Protein AF-A0A6N3X0R1-F1 (afdb_monomer_lite)

Foldseek 3Di:
DPKDWDDDPDQKIKIFDPAFCVLVQVQCVVVVHHWDQPCVDPPGDRRMIMDGRDDPVNVVVSVVSSVVLVPPPCSRVPD

Radius of gyration: 12.1 Å; chains: 1; bounding box: 26×27×26 Å

Organism: NCBI:txid1608213

Structure (mmCIF, N/CA/C/O backbone):
data_AF-A0A6N3X0R1-F1
#
_entry.id   AF-A0A6N3X0R1-F1
#
loop_
_atom_site.group_PDB
_atom_site.id
_atom_site.type_symbol
_atom_site.label_atom_id
_atom_site.label_alt_id
_atom_site.label_comp_id
_atom_site.label_asym_id
_atom_site.label_entity_id
_atom_site.label_seq_id
_atom_site.pdbx_PDB_ins_code
_atom_site.Cartn_x
_atom_site.Cartn_y
_atom_site.Cartn_z
_atom_site.occupancy
_atom_site.B_iso_or_equiv
_atom_site.auth_seq_id
_atom_site.auth_comp_id
_atom_site.auth_asym_id
_atom_site.auth_atom_id
_atom_site.pdbx_PDB_model_num
ATOM 1 N N . PRO A 1 1 ? -19.003 -1.941 -0.950 1.00 59.59 1 PRO A N 1
ATOM 2 C CA . PRO A 1 1 ? -17.674 -1.520 -1.458 1.00 59.59 1 PRO A CA 1
ATOM 3 C C . PRO A 1 1 ? -17.141 -2.481 -2.537 1.00 59.59 1 PRO A C 1
ATOM 5 O O . PRO A 1 1 ? -16.858 -3.640 -2.244 1.00 59.59 1 PRO A O 1
ATOM 8 N N . CYS A 1 2 ? -17.021 -2.017 -3.783 1.00 78.94 2 CYS A N 1
ATOM 9 C CA . CYS A 1 2 ? -16.440 -2.802 -4.878 1.00 78.94 2 CYS A CA 1
ATOM 10 C C . CYS A 1 2 ? -14.909 -2.651 -4.858 1.00 78.94 2 CYS A C 1
ATOM 12 O O . CYS A 1 2 ? -14.360 -1.784 -5.536 1.00 78.94 2 CYS A O 1
ATOM 14 N N . LEU A 1 3 ? -14.232 -3.444 -4.021 1.00 88.69 3 LEU A N 1
ATOM 15 C CA . LEU A 1 3 ? -12.769 -3.511 -3.981 1.00 88.69 3 LEU A CA 1
ATOM 16 C C . LEU A 1 3 ? -12.269 -4.434 -5.097 1.00 88.69 3 LEU A C 1
ATOM 18 O O . LEU A 1 3 ? -12.621 -5.613 -5.128 1.00 88.69 3 LEU A O 1
ATOM 22 N N . GLN A 1 4 ? -11.403 -3.921 -5.962 1.00 92.62 4 GLN A N 1
ATOM 23 C CA . GLN A 1 4 ? -10.756 -4.680 -7.023 1.00 92.62 4 GLN A CA 1
ATOM 24 C C . GLN A 1 4 ? -9.279 -4.909 -6.692 1.00 92.62 4 GLN A C 1
ATOM 26 O O . GLN A 1 4 ? -8.560 -3.997 -6.281 1.00 92.62 4 GLN A O 1
ATOM 31 N N . VAL A 1 5 ? -8.826 -6.149 -6.880 1.00 92.69 5 VAL A N 1
ATOM 32 C CA . VAL A 1 5 ? -7.420 -6.545 -6.742 1.00 92.69 5 VAL A CA 1
ATOM 33 C C . VAL A 1 5 ? -6.855 -6.766 -8.136 1.00 92.69 5 VAL A C 1
ATOM 35 O O . VAL A 1 5 ? -7.328 -7.634 -8.866 1.00 92.69 5 VAL A O 1
ATOM 38 N N . HIS A 1 6 ? -5.833 -6.001 -8.500 1.00 90.94 6 HIS A N 1
ATOM 39 C CA . HIS A 1 6 ? -5.199 -6.119 -9.809 1.00 90.94 6 HIS A CA 1
ATOM 40 C C . HIS A 1 6 ? -4.128 -7.217 -9.801 1.00 90.94 6 HIS A C 1
ATOM 42 O O . HIS A 1 6 ? -3.389 -7.352 -8.811 1.00 90.94 6 HIS A O 1
ATOM 48 N N . PRO A 1 7 ? -4.017 -8.013 -10.882 1.00 85.31 7 PRO A N 1
ATOM 49 C CA . PRO A 1 7 ? -2.953 -8.997 -11.011 1.00 85.31 7 PRO A CA 1
ATOM 50 C C . PRO A 1 7 ? -1.594 -8.291 -11.011 1.00 85.31 7 PRO A C 1
ATOM 52 O O . PRO A 1 7 ? -1.440 -7.191 -11.534 1.00 85.31 7 PRO A O 1
ATOM 55 N N . GLY A 1 8 ? -0.591 -8.923 -10.405 1.00 78.25 8 GLY A N 1
ATOM 56 C CA . GLY A 1 8 ? 0.758 -8.372 -10.344 1.00 78.25 8 GLY A CA 1
ATOM 57 C C . GLY A 1 8 ? 1.806 -9.456 -10.535 1.00 78.25 8 GLY A C 1
ATOM 58 O O . GLY A 1 8 ? 1.739 -10.498 -9.882 1.00 78.25 8 GLY A O 1
ATOM 59 N N . ALA A 1 9 ? 2.796 -9.180 -11.386 1.00 68.88 9 ALA A N 1
ATOM 60 C CA . ALA A 1 9 ? 3.989 -10.013 -11.567 1.00 68.88 9 ALA A CA 1
ATOM 61 C C . ALA A 1 9 ? 5.057 -9.782 -10.474 1.00 68.88 9 ALA A C 1
ATOM 63 O O . ALA A 1 9 ? 6.061 -10.483 -10.423 1.00 68.88 9 ALA A O 1
ATOM 64 N N . ALA A 1 10 ? 4.838 -8.808 -9.582 1.00 82.69 10 ALA A N 1
ATOM 65 C CA . ALA A 1 10 ? 5.761 -8.422 -8.518 1.00 82.69 10 ALA A CA 1
ATOM 66 C C . ALA A 1 10 ? 5.323 -8.922 -7.124 1.00 82.69 10 ALA A C 1
ATOM 68 O O . ALA A 1 10 ? 4.232 -9.469 -6.934 1.00 82.69 10 ALA A O 1
ATOM 69 N N . ASN A 1 11 ? 6.160 -8.656 -6.116 1.00 88.94 11 ASN A N 1
ATOM 70 C CA . ASN A 1 11 ? 5.932 -8.915 -4.685 1.00 88.94 11 ASN A CA 1
ATOM 71 C C . ASN A 1 11 ? 4.953 -7.923 -4.019 1.00 88.94 11 ASN A C 1
ATOM 73 O O . ASN A 1 11 ? 5.003 -7.682 -2.811 1.00 88.94 11 ASN A O 1
ATOM 77 N N . TYR A 1 12 ? 4.050 -7.339 -4.799 1.00 91.31 12 TYR A N 1
ATOM 78 C CA . TYR A 1 12 ? 2.985 -6.475 -4.318 1.00 91.31 12 TYR A CA 1
ATOM 79 C C . TYR A 1 12 ? 1.722 -6.660 -5.159 1.00 91.31 12 TYR A C 1
ATOM 81 O O . TYR A 1 12 ? 1.757 -7.198 -6.269 1.00 91.31 12 TYR A O 1
ATOM 89 N N . ARG A 1 13 ? 0.587 -6.222 -4.619 1.00 92.19 13 ARG A N 1
ATOM 90 C CA . ARG A 1 13 ? -0.683 -6.124 -5.340 1.00 92.19 13 ARG A CA 1
ATOM 91 C C . ARG A 1 13 ? -1.199 -4.701 -5.264 1.00 92.19 13 ARG A C 1
ATOM 93 O O . ARG A 1 13 ? -1.048 -4.039 -4.235 1.00 92.19 13 ARG A O 1
ATOM 100 N N . LEU A 1 14 ? -1.773 -4.254 -6.371 1.00 93.12 14 LEU A N 1
ATOM 101 C CA . LEU A 1 14 ? -2.446 -2.973 -6.464 1.00 93.12 14 LEU A CA 1
ATOM 102 C C . LEU A 1 14 ? -3.937 -3.195 -6.206 1.00 93.12 14 LEU A C 1
ATOM 104 O O . LEU A 1 14 ? -4.524 -4.168 -6.681 1.00 93.12 14 LEU A O 1
ATOM 108 N N . LEU A 1 15 ? -4.516 -2.313 -5.411 1.00 93.38 15 LEU A N 1
ATOM 109 C CA . LEU A 1 15 ? -5.910 -2.321 -5.009 1.00 93.38 15 LEU A CA 1
ATOM 110 C C . LEU A 1 15 ? -6.557 -1.041 -5.517 1.00 93.38 15 LEU A C 1
ATOM 112 O O . LEU A 1 15 ? -5.960 0.027 -5.375 1.00 93.38 15 LEU A O 1
ATOM 116 N N . SER A 1 16 ? -7.772 -1.150 -6.043 1.00 92.75 16 SER A N 1
ATOM 117 C CA . SER A 1 16 ? -8.605 0.003 -6.379 1.00 92.75 16 SER A CA 1
ATOM 118 C C . SER A 1 16 ? -10.014 -0.150 -5.829 1.00 92.75 16 SER A C 1
ATOM 120 O O . SER A 1 16 ? -10.509 -1.263 -5.644 1.00 92.75 16 SER A O 1
ATOM 122 N N . CYS A 1 17 ? -10.679 0.967 -5.566 1.00 90.88 17 CYS A N 1
ATOM 123 C CA . CYS A 1 17 ? -12.084 0.992 -5.179 1.00 90.88 17 CYS A CA 1
ATOM 124 C C . CYS A 1 17 ? -12.741 2.257 -5.725 1.00 90.88 17 CYS A C 1
ATOM 126 O O . CYS A 1 17 ? -12.110 3.303 -5.774 1.00 90.88 17 CYS A O 1
ATOM 128 N N . HIS A 1 18 ? -14.030 2.194 -6.060 1.00 87.62 18 HIS A N 1
ATOM 129 C CA . HIS A 1 18 ? -14.793 3.393 -6.433 1.00 87.62 18 HIS A CA 1
ATOM 130 C C . HIS A 1 18 ? -14.882 4.430 -5.303 1.00 87.62 18 HIS A C 1
ATOM 132 O O . HIS A 1 18 ? -15.160 5.592 -5.553 1.00 87.62 18 HIS A O 1
ATOM 138 N N . HIS A 1 19 ? -14.694 4.005 -4.053 1.00 87.38 19 HIS A N 1
ATOM 139 C CA . HIS A 1 19 ? -14.710 4.877 -2.879 1.00 87.38 19 HIS A CA 1
ATOM 140 C C . HIS A 1 19 ? -13.272 5.140 -2.436 1.00 87.38 19 HIS A C 1
ATOM 142 O O . HIS A 1 19 ? -12.377 4.346 -2.741 1.00 87.38 19 HIS A O 1
ATOM 148 N N . SER A 1 20 ? -13.054 6.224 -1.692 1.00 90.06 20 SER A N 1
ATOM 149 C CA . SER A 1 20 ? -11.745 6.517 -1.107 1.00 90.06 20 SER A CA 1
ATOM 150 C C . SER A 1 20 ? -11.219 5.329 -0.305 1.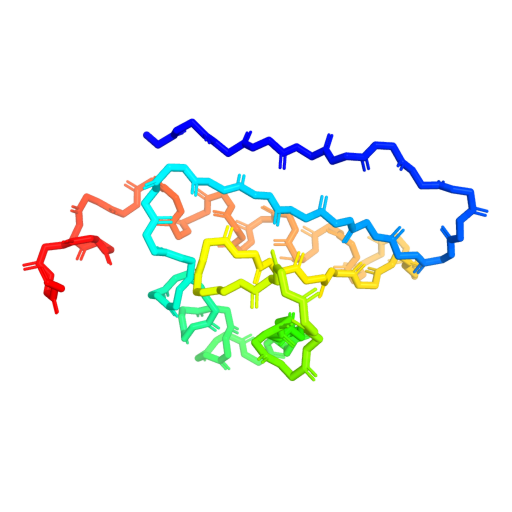00 90.06 20 SER A C 1
ATOM 152 O O . SER A 1 20 ? -11.916 4.789 0.550 1.00 90.06 20 SER A O 1
ATOM 154 N N . LEU A 1 21 ? -9.975 4.921 -0.545 1.00 92.56 21 LEU A N 1
ATOM 155 C CA . LEU A 1 21 ? -9.301 3.903 0.257 1.00 92.56 21 LEU A CA 1
ATOM 156 C C . LEU A 1 21 ? -8.571 4.494 1.473 1.00 92.56 21 LEU A C 1
ATOM 158 O O . LEU A 1 21 ? -8.043 3.736 2.291 1.00 92.56 21 LEU A O 1
ATOM 162 N N . THR A 1 22 ? -8.574 5.818 1.646 1.00 92.19 22 THR A N 1
ATOM 163 C CA . THR A 1 22 ? -7.953 6.490 2.798 1.00 92.19 22 THR A CA 1
ATOM 164 C C . THR A 1 22 ? -8.496 5.996 4.148 1.00 92.19 22 THR A C 1
ATOM 166 O O . THR A 1 22 ? -7.676 5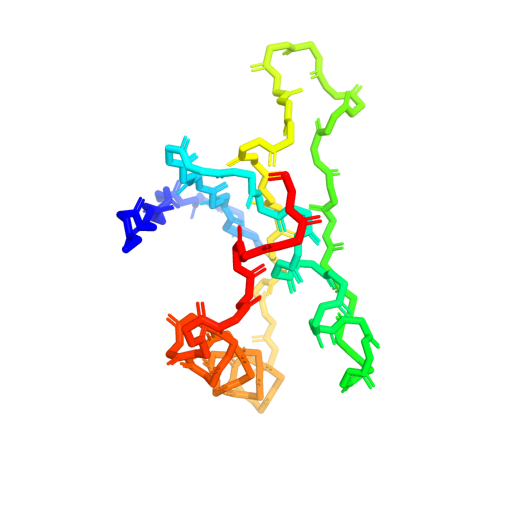.678 5.014 1.00 92.19 22 THR A O 1
ATOM 169 N N . PRO A 1 23 ? -9.818 5.818 4.355 1.00 92.56 23 PRO A N 1
ATOM 170 C CA . PRO A 1 23 ? -10.324 5.294 5.624 1.00 92.56 23 PRO A CA 1
ATOM 171 C C . PRO A 1 23 ? -9.859 3.858 5.905 1.00 92.56 23 PRO A C 1
ATOM 173 O O . PRO A 1 23 ? -9.495 3.517 7.034 1.00 92.56 23 PRO A O 1
ATOM 176 N N . LEU A 1 24 ? -9.782 3.018 4.864 1.00 92.44 24 LEU A N 1
ATOM 177 C CA . LEU A 1 24 ? -9.246 1.660 4.978 1.00 92.44 24 LEU A CA 1
ATOM 178 C C . LEU A 1 24 ? -7.763 1.688 5.367 1.00 92.44 24 LEU A C 1
ATOM 180 O O . LEU A 1 24 ? -7.358 0.978 6.285 1.00 92.44 24 LEU A O 1
ATOM 184 N N . GLN A 1 25 ? -6.959 2.533 4.717 1.00 94.25 25 GLN A N 1
ATOM 185 C CA . GLN A 1 25 ? -5.549 2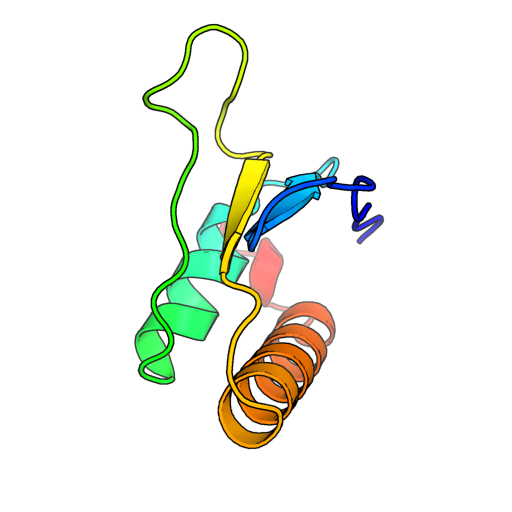.723 5.057 1.00 94.25 25 GLN A CA 1
ATOM 186 C C . GLN A 1 25 ? -5.377 3.143 6.523 1.00 94.25 25 GLN A C 1
ATOM 188 O O . GLN A 1 25 ? -4.552 2.565 7.230 1.00 94.25 25 GLN A O 1
ATOM 193 N N . GLN A 1 26 ? -6.156 4.119 6.994 1.00 93.62 26 GLN A N 1
ATOM 194 C CA . GLN A 1 26 ? -6.111 4.588 8.381 1.00 93.62 26 GLN A CA 1
ATOM 195 C C . GLN A 1 26 ? -6.536 3.494 9.371 1.00 93.62 26 GLN A C 1
ATOM 197 O O . GLN A 1 26 ? -5.910 3.321 10.417 1.00 93.62 26 GLN A O 1
ATOM 202 N N . SER A 1 27 ? -7.570 2.714 9.042 1.00 93.56 27 SER A N 1
ATOM 203 C CA . SER A 1 27 ? -8.004 1.565 9.846 1.00 93.56 27 SER A CA 1
ATOM 204 C C . SER A 1 27 ? -6.910 0.498 9.969 1.00 93.56 27 SER A C 1
ATOM 206 O O . SER A 1 27 ? -6.640 0.007 11.067 1.00 93.56 27 SER A O 1
ATOM 208 N N . LEU A 1 28 ? -6.216 0.188 8.872 1.00 94.50 28 LEU A N 1
ATOM 209 C CA . LEU A 1 28 ? -5.082 -0.738 8.876 1.00 94.50 28 LEU A CA 1
ATOM 210 C C . LEU A 1 28 ? -3.900 -0.183 9.684 1.00 94.50 28 LEU A C 1
ATOM 212 O O . LEU A 1 28 ? -3.303 -0.916 10.476 1.00 94.50 28 LEU A O 1
ATOM 216 N N . ALA A 1 29 ? -3.605 1.113 9.555 1.00 94.69 29 ALA A N 1
ATOM 217 C CA . ALA A 1 29 ? -2.538 1.772 10.304 1.00 94.69 29 ALA A CA 1
ATOM 218 C C . ALA A 1 29 ? -2.782 1.718 11.822 1.00 94.69 29 ALA A C 1
ATOM 220 O O . ALA A 1 29 ? -1.864 1.378 12.568 1.00 94.69 29 ALA A O 1
ATOM 221 N N . ARG A 1 30 ? -4.026 1.940 12.277 1.00 93.62 30 ARG A N 1
ATOM 222 C CA . ARG A 1 30 ? -4.425 1.775 13.692 1.00 93.62 30 ARG A CA 1
ATOM 223 C C . ARG A 1 30 ? -4.204 0.353 14.216 1.00 93.62 30 ARG A C 1
ATOM 225 O O . ARG A 1 30 ? -3.945 0.168 15.398 1.00 93.62 30 ARG A O 1
ATOM 232 N N . GLN A 1 31 ? -4.247 -0.648 13.339 1.00 93.06 31 GLN A N 1
ATOM 233 C CA . GLN A 1 31 ? -3.962 -2.051 13.660 1.00 93.06 31 GLN A CA 1
ATOM 234 C C . GLN A 1 31 ? -2.476 -2.421 13.493 1.00 93.06 31 GLN A C 1
ATOM 236 O O . GLN A 1 31 ? -2.118 -3.604 13.519 1.00 93.06 31 GLN A O 1
ATOM 241 N N . GLY A 1 32 ? -1.597 -1.434 13.291 1.00 94.62 32 GLY A N 1
ATOM 242 C CA . GLY A 1 32 ? -0.160 -1.629 13.098 1.00 94.62 32 GLY A CA 1
ATOM 243 C C . GLY A 1 32 ? 0.203 -2.241 11.743 1.00 94.62 32 GLY A C 1
ATOM 244 O O . GLY A 1 32 ? 1.230 -2.910 11.627 1.00 94.62 32 GLY A O 1
ATOM 245 N N . ILE A 1 33 ? -0.651 -2.076 10.729 1.00 95.31 33 ILE A N 1
ATOM 246 C CA . ILE A 1 33 ? -0.441 -2.584 9.372 1.00 95.31 33 ILE A CA 1
ATOM 247 C C . ILE A 1 33 ? -0.296 -1.393 8.430 1.00 95.31 33 ILE A C 1
ATOM 249 O O . ILE A 1 33 ? -1.265 -0.716 8.099 1.00 95.31 33 ILE A O 1
ATOM 253 N N . LEU A 1 34 ? 0.930 -1.149 7.973 1.00 94.50 34 LEU A N 1
ATOM 254 C CA . LEU A 1 34 ? 1.201 -0.070 7.035 1.00 94.50 34 LEU A CA 1
ATOM 255 C C . LEU A 1 34 ? 1.005 -0.549 5.592 1.00 94.50 34 LEU A C 1
ATOM 257 O O . LEU A 1 34 ? 1.637 -1.510 5.150 1.00 94.50 34 LEU A O 1
ATOM 261 N N . VAL A 1 35 ? 0.159 0.159 4.850 1.00 93.81 35 VAL A N 1
ATOM 262 C CA . VAL A 1 35 ? -0.024 -0.001 3.400 1.00 93.81 35 VAL A CA 1
ATOM 263 C C . VAL A 1 35 ? 0.343 1.301 2.696 1.00 93.81 35 VAL A C 1
ATOM 265 O O . VAL A 1 35 ? 0.309 2.372 3.307 1.00 93.81 35 VAL A O 1
ATOM 268 N N . ARG A 1 36 ? 0.759 1.215 1.428 1.00 93.38 36 ARG A N 1
ATOM 269 C CA . ARG A 1 36 ? 1.227 2.388 0.686 1.00 93.38 36 ARG A CA 1
ATOM 270 C C . ARG A 1 36 ? 0.095 3.018 -0.100 1.00 93.38 36 ARG A C 1
ATOM 272 O O . ARG A 1 36 ? -0.546 2.356 -0.909 1.00 93.38 36 ARG A O 1
ATOM 279 N N . ASP A 1 37 ? -0.065 4.309 0.129 1.00 90.69 37 ASP A N 1
ATOM 280 C CA . ASP A 1 37 ? -0.820 5.202 -0.732 1.00 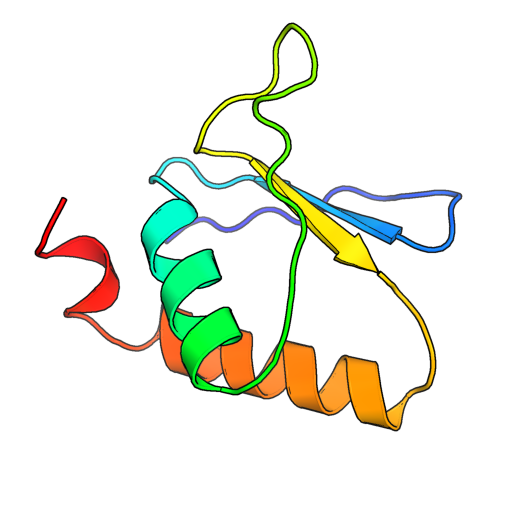90.69 37 ASP A CA 1
ATOM 281 C C . ASP A 1 37 ? -0.084 5.405 -2.064 1.00 90.69 37 ASP A C 1
ATOM 283 O O . ASP A 1 37 ? 1.151 5.457 -2.090 1.00 90.69 37 ASP A O 1
ATOM 287 N N . CYS A 1 38 ? -0.842 5.477 -3.155 1.00 89.12 38 CYS A N 1
ATOM 288 C CA . CYS A 1 38 ? -0.326 5.630 -4.507 1.00 89.12 38 CYS A CA 1
ATOM 289 C C . CYS A 1 38 ? -0.477 7.048 -5.083 1.00 89.12 38 CYS A C 1
ATOM 291 O O . CYS A 1 38 ? -0.021 7.262 -6.201 1.00 89.12 38 CYS A O 1
ATOM 293 N N . ARG A 1 39 ? -0.995 8.026 -4.324 1.00 87.19 39 ARG A N 1
ATOM 294 C CA . ARG A 1 39 ? -1.154 9.438 -4.744 1.00 87.19 39 ARG A CA 1
ATOM 295 C C . ARG A 1 39 ? 0.118 10.124 -5.257 1.00 87.19 39 ARG A C 1
ATOM 297 O O . ARG A 1 39 ? 0.038 11.159 -5.905 1.00 87.19 39 ARG A O 1
ATOM 304 N N . SER A 1 40 ? 1.299 9.588 -4.950 1.00 84.56 40 SER A N 1
ATOM 305 C CA . SER A 1 40 ? 2.573 10.118 -5.452 1.00 84.56 40 SER A CA 1
ATOM 306 C C . SER A 1 40 ? 2.844 9.790 -6.926 1.00 84.56 40 SER A C 1
ATOM 308 O O . SER A 1 40 ? 3.800 10.314 -7.487 1.00 84.56 40 SER A O 1
ATOM 310 N N . PHE A 1 41 ? 2.070 8.891 -7.541 1.00 85.00 41 PHE A N 1
ATOM 311 C CA . PHE A 1 41 ? 2.234 8.499 -8.939 1.00 85.00 41 PHE A CA 1
ATOM 312 C C . PHE A 1 41 ? 1.208 9.219 -9.825 1.00 85.00 41 PHE A C 1
ATOM 314 O O . PHE A 1 41 ? 0.019 9.188 -9.506 1.00 85.00 41 PHE A O 1
ATOM 321 N N . PRO A 1 42 ? 1.622 9.818 -10.958 1.00 86.31 42 PRO A N 1
ATOM 322 C CA . PRO A 1 42 ? 0.687 10.415 -11.906 1.00 86.31 42 PRO A CA 1
ATOM 323 C C . PRO A 1 42 ? -0.384 9.410 -12.350 1.00 86.31 42 PRO A C 1
ATOM 325 O O . PRO A 1 42 ? -0.060 8.299 -12.766 1.00 86.31 42 PRO A O 1
ATOM 328 N N . GLY A 1 43 ? -1.657 9.799 -12.250 1.00 83.31 43 GLY A N 1
ATOM 329 C CA . GLY A 1 43 ? -2.802 8.958 -12.617 1.00 83.31 43 GLY A CA 1
ATOM 330 C C . GLY A 1 43 ? -3.314 8.018 -11.518 1.00 83.31 43 GLY A C 1
ATOM 331 O O . GLY A 1 43 ? -4.316 7.343 -11.740 1.00 83.31 43 GLY A O 1
ATOM 332 N N . LEU A 1 44 ? -2.678 7.983 -10.340 1.00 88.38 44 LEU A N 1
ATOM 333 C CA . LEU A 1 44 ? -3.185 7.278 -9.161 1.00 88.38 44 LEU A CA 1
ATOM 334 C C . LEU A 1 44 ? -3.569 8.288 -8.077 1.00 88.38 44 LEU A C 1
ATOM 336 O O . LEU A 1 44 ? -2.819 9.212 -7.772 1.00 88.38 44 LEU A O 1
ATOM 340 N N . ASP A 1 45 ? -4.736 8.096 -7.475 1.00 90.38 45 ASP A N 1
ATOM 341 C CA . ASP A 1 45 ? -5.286 8.973 -6.446 1.00 90.38 45 ASP A CA 1
ATOM 342 C C . ASP A 1 45 ? -5.687 8.186 -5.180 1.00 90.38 45 ASP A C 1
ATOM 344 O O . ASP A 1 45 ? -5.220 7.074 -4.924 1.00 90.38 45 ASP A O 1
ATOM 348 N N . HIS A 1 46 ? -6.550 8.779 -4.358 1.00 91.00 46 HIS A N 1
ATOM 349 C CA . HIS A 1 46 ? -7.040 8.221 -3.100 1.00 91.00 46 HIS A CA 1
ATOM 350 C C . HIS A 1 46 ? -7.888 6.944 -3.261 1.00 91.00 46 HIS A C 1
ATOM 352 O O . HIS A 1 46 ? -8.189 6.280 -2.267 1.00 91.00 46 HIS A O 1
ATOM 358 N N . HIS A 1 47 ? -8.242 6.560 -4.488 1.00 92.75 47 HIS A N 1
ATOM 359 C CA . HIS A 1 47 ? -8.905 5.297 -4.801 1.00 92.75 47 HIS A CA 1
ATOM 360 C C . HIS A 1 47 ? -7.944 4.111 -4.888 1.00 92.75 47 HIS A C 1
ATOM 362 O O . HIS A 1 47 ? -8.403 2.979 -5.051 1.00 92.75 47 HIS A O 1
ATOM 368 N N . TRP A 1 48 ? -6.632 4.344 -4.765 1.00 94.12 48 TRP A N 1
ATOM 369 C CA . TRP A 1 48 ? -5.595 3.347 -5.008 1.00 94.12 48 TRP A CA 1
ATOM 370 C C . TRP A 1 48 ? -4.706 3.096 -3.791 1.00 94.12 48 TRP A C 1
ATOM 372 O O . TRP A 1 48 ? -4.198 4.016 -3.154 1.00 94.12 48 TRP A O 1
ATOM 382 N N . LEU A 1 49 ? -4.451 1.817 -3.508 1.00 94.50 49 LEU A N 1
ATOM 383 C CA . LEU A 1 49 ? -3.481 1.380 -2.504 1.00 94.50 49 LEU A CA 1
ATOM 384 C C . LEU A 1 49 ? -2.604 0.260 -3.048 1.00 94.50 49 LEU A C 1
ATOM 386 O O . LEU A 1 49 ? -3.054 -0.599 -3.802 1.00 94.50 49 LEU A O 1
ATOM 390 N N . ARG A 1 50 ? -1.365 0.192 -2.566 1.00 94.12 50 ARG A N 1
ATOM 391 C CA . ARG A 1 50 ? -0.468 -0.936 -2.809 1.00 94.12 50 ARG A CA 1
ATOM 392 C C . ARG A 1 50 ? -0.179 -1.692 -1.5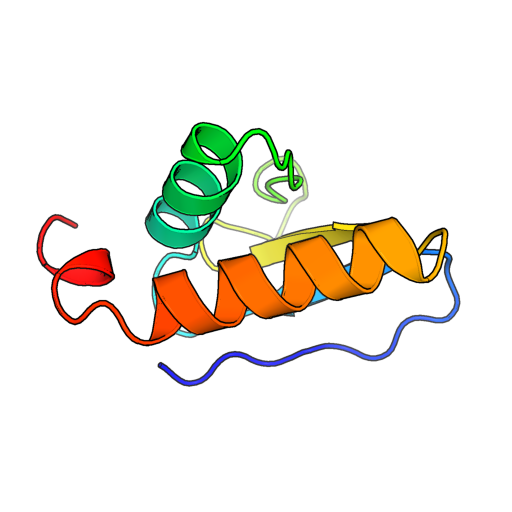22 1.00 94.12 50 ARG A C 1
ATOM 394 O O . ARG A 1 50 ? 0.266 -1.117 -0.525 1.00 94.12 50 ARG A O 1
ATOM 401 N N . ILE A 1 51 ? -0.347 -3.010 -1.586 1.00 94.12 51 ILE A N 1
ATOM 402 C CA . ILE A 1 51 ? -0.035 -3.936 -0.497 1.00 94.12 51 ILE A CA 1
ATOM 403 C C . ILE A 1 51 ? 1.139 -4.835 -0.870 1.00 94.12 51 ILE A C 1
ATOM 405 O O . ILE A 1 51 ? 1.217 -5.342 -1.987 1.00 94.12 51 ILE A O 1
ATOM 409 N N . ALA A 1 52 ? 2.063 -5.048 0.064 1.00 92.88 52 ALA A N 1
ATOM 410 C CA . ALA A 1 52 ? 3.148 -6.002 -0.125 1.00 92.88 52 ALA A CA 1
ATOM 411 C C . ALA A 1 52 ? 2.632 -7.438 0.051 1.00 92.88 52 ALA A C 1
ATOM 413 O O . ALA A 1 52 ? 1.853 -7.721 0.962 1.00 92.88 52 ALA A O 1
ATOM 414 N N . VAL A 1 53 ? 3.103 -8.354 -0.794 1.00 89.75 53 VAL A N 1
ATOM 415 C CA . VAL A 1 53 ? 2.875 -9.794 -0.651 1.00 89.75 53 VAL A CA 1
ATOM 416 C C . VAL A 1 53 ? 4.152 -10.406 -0.095 1.00 89.75 53 VAL A C 1
ATOM 418 O O . VAL A 1 53 ? 5.186 -10.415 -0.755 1.00 89.75 53 VAL A O 1
ATOM 421 N N . GLY A 1 54 ? 4.086 -10.902 1.138 1.00 88.31 54 GLY A N 1
ATOM 422 C CA . GLY A 1 54 ? 5.241 -11.457 1.836 1.00 88.31 54 GLY A CA 1
ATOM 423 C C . GLY A 1 54 ? 4.925 -12.779 2.521 1.00 88.31 54 GLY A C 1
ATOM 424 O O . GLY A 1 54 ? 4.245 -13.647 1.973 1.00 88.31 54 GLY A O 1
ATOM 425 N N . ARG A 1 55 ? 5.420 -12.940 3.753 1.00 93.31 55 ARG A N 1
ATOM 426 C CA . ARG A 1 55 ? 5.219 -14.162 4.544 1.00 93.31 55 ARG A CA 1
ATOM 427 C C . ARG A 1 55 ? 3.732 -14.430 4.786 1.00 93.31 55 ARG A C 1
ATOM 429 O O . ARG A 1 55 ? 2.982 -13.524 5.154 1.00 93.31 55 ARG A O 1
ATOM 436 N N . ARG A 1 56 ? 3.340 -15.709 4.723 1.00 93.69 56 ARG A N 1
ATOM 437 C CA . ARG A 1 56 ? 1.959 -16.191 4.923 1.00 93.69 56 ARG A CA 1
ATOM 438 C C . ARG A 1 56 ? 1.276 -15.574 6.149 1.00 93.69 56 ARG A C 1
ATOM 440 O O . ARG A 1 56 ? 0.124 -15.164 6.046 1.00 93.69 56 ARG A O 1
ATOM 447 N N . ARG A 1 57 ? 1.985 -15.476 7.282 1.00 94.56 57 ARG A N 1
ATOM 448 C CA . ARG A 1 57 ? 1.455 -14.900 8.532 1.00 94.56 57 ARG A CA 1
ATOM 449 C C . ARG A 1 57 ? 1.069 -13.422 8.395 1.00 94.56 57 ARG A C 1
ATOM 451 O O . ARG A 1 57 ? 0.005 -13.033 8.858 1.00 94.56 57 ARG A O 1
ATOM 458 N N . HIS A 1 58 ? 1.898 -12.617 7.726 1.00 93.06 58 HIS A N 1
ATOM 459 C CA . HIS A 1 58 ? 1.637 -11.189 7.537 1.00 93.06 58 HIS A CA 1
ATOM 460 C C . HIS A 1 58 ? 0.495 -10.990 6.541 1.00 93.06 58 HIS A C 1
ATOM 462 O O . HIS A 1 58 ? -0.410 -10.207 6.807 1.00 93.06 58 HIS A O 1
ATOM 468 N N . ASN A 1 59 ? 0.471 -11.779 5.462 1.00 94.31 59 ASN A N 1
ATOM 469 C CA . ASN A 1 59 ? -0.611 -11.728 4.479 1.00 94.31 59 ASN A CA 1
ATOM 470 C C . ASN A 1 59 ? -1.958 -12.112 5.115 1.00 94.31 59 ASN A C 1
ATOM 472 O O . ASN A 1 59 ? -2.960 -11.457 4.861 1.00 94.31 59 ASN A O 1
ATOM 476 N N . ARG A 1 60 ? -1.995 -13.139 5.980 1.00 95.50 60 ARG A N 1
ATOM 477 C CA . ARG A 1 60 ? -3.216 -13.520 6.716 1.00 95.50 60 ARG A CA 1
ATOM 478 C C . ARG A 1 60 ? -3.700 -12.400 7.636 1.00 95.50 60 ARG A C 1
ATOM 480 O O . ARG A 1 60 ? -4.886 -12.093 7.621 1.00 95.50 60 ARG A O 1
ATOM 487 N N . ARG A 1 61 ? -2.789 -11.774 8.390 1.00 95.19 61 ARG A N 1
ATOM 488 C CA . ARG A 1 61 ? -3.118 -10.635 9.260 1.00 95.19 61 ARG A CA 1
ATOM 489 C C . ARG A 1 61 ? -3.667 -9.452 8.456 1.00 95.19 61 ARG A C 1
ATOM 491 O O . ARG A 1 61 ? -4.680 -8.889 8.849 1.00 95.19 61 ARG A O 1
ATOM 498 N N . LEU A 1 62 ? -3.046 -9.122 7.322 1.00 94.94 62 LEU A N 1
ATOM 499 C CA . LEU A 1 62 ? -3.523 -8.079 6.410 1.00 94.94 62 LEU A CA 1
ATOM 500 C C . LEU A 1 62 ? -4.938 -8.379 5.900 1.00 94.94 62 LEU A C 1
ATOM 502 O O . LEU A 1 62 ? -5.813 -7.530 6.021 1.00 94.94 62 LEU A O 1
ATOM 506 N N . VAL A 1 63 ? -5.176 -9.584 5.372 1.00 94.25 63 VAL A N 1
ATOM 507 C CA . VAL A 1 63 ? -6.490 -9.973 4.829 1.00 94.25 63 VAL A CA 1
ATOM 508 C C . VAL A 1 63 ? -7.574 -9.930 5.907 1.00 94.25 63 VAL A C 1
ATOM 510 O O . VAL A 1 63 ? -8.659 -9.417 5.649 1.00 94.25 63 VAL A O 1
ATOM 513 N N . ALA A 1 64 ? -7.284 -10.412 7.119 1.00 95.00 64 ALA A N 1
ATOM 514 C CA . ALA A 1 64 ? -8.226 -10.356 8.234 1.00 95.00 64 ALA A CA 1
ATOM 515 C C . ALA A 1 64 ? -8.570 -8.908 8.626 1.00 95.00 64 ALA A C 1
ATOM 517 O O . ALA A 1 64 ? -9.744 -8.570 8.758 1.00 95.00 64 ALA A O 1
ATOM 518 N N . ALA A 1 65 ? -7.560 -8.041 8.743 1.00 94.12 65 ALA A N 1
ATOM 519 C CA . ALA A 1 65 ? -7.750 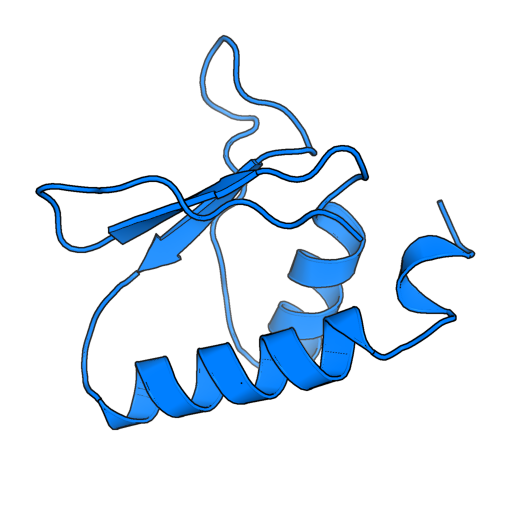-6.630 9.070 1.00 94.12 65 ALA A CA 1
ATOM 520 C C . ALA A 1 65 ? -8.522 -5.870 7.977 1.00 94.12 65 ALA A C 1
ATOM 522 O O . ALA A 1 65 ? -9.409 -5.076 8.286 1.00 94.12 65 ALA A O 1
ATOM 523 N N . MET A 1 66 ? -8.239 -6.148 6.698 1.00 93.00 66 MET A N 1
ATOM 524 C CA . MET A 1 66 ? -8.991 -5.593 5.569 1.00 93.00 66 MET A CA 1
ATOM 525 C C . MET A 1 66 ? -10.449 -6.051 5.588 1.00 93.00 66 MET A C 1
ATOM 527 O O . MET A 1 66 ? -11.344 -5.232 5.413 1.00 93.00 66 MET A O 1
ATOM 531 N N . ALA A 1 67 ? -10.701 -7.340 5.830 1.00 92.06 67 ALA A N 1
ATOM 532 C CA . ALA A 1 67 ? -12.055 -7.877 5.912 1.00 92.06 67 ALA A CA 1
ATOM 533 C C . ALA A 1 67 ? -12.851 -7.266 7.074 1.00 92.06 67 ALA A C 1
ATOM 535 O O . ALA A 1 67 ? -14.040 -7.010 6.915 1.00 92.06 67 ALA A O 1
ATOM 536 N N . ALA A 1 68 ? -12.210 -7.016 8.219 1.00 90.44 68 ALA A N 1
ATOM 537 C CA . ALA A 1 68 ? -12.834 -6.327 9.345 1.00 90.44 68 ALA A CA 1
ATOM 538 C C . ALA A 1 68 ? -13.171 -4.868 8.997 1.00 90.44 68 ALA A C 1
ATOM 540 O O . ALA A 1 68 ? -14.305 -4.448 9.195 1.00 90.44 68 ALA A O 1
ATOM 541 N N . GLY A 1 69 ? -12.225 -4.126 8.409 1.00 88.56 69 GLY A N 1
ATOM 542 C CA . GLY A 1 69 ? -12.450 -2.738 8.000 1.00 88.56 69 GLY A CA 1
ATOM 543 C C . GLY A 1 69 ? -13.564 -2.602 6.961 1.00 88.56 69 GLY A C 1
ATOM 544 O O . GLY A 1 69 ? -14.467 -1.800 7.131 1.00 88.56 69 GLY A O 1
ATOM 545 N N . LEU A 1 70 ? -13.555 -3.424 5.910 1.00 85.88 70 LEU A N 1
ATOM 546 C CA . LEU A 1 70 ? -14.559 -3.359 4.836 1.00 85.88 70 LEU A CA 1
ATOM 547 C C . LEU A 1 70 ? -15.980 -3.733 5.285 1.00 85.88 70 LEU A C 1
ATOM 549 O O . LEU A 1 70 ? -16.934 -3.411 4.579 1.00 85.88 70 LEU A O 1
ATOM 553 N N . LYS A 1 71 ? -16.116 -4.442 6.412 1.00 85.12 71 LYS A N 1
ATOM 554 C CA . LYS A 1 71 ? -17.404 -4.777 7.031 1.00 85.12 71 LYS A CA 1
ATOM 555 C C . LYS A 1 71 ? -17.902 -3.700 7.988 1.00 85.12 71 LYS A C 1
ATOM 557 O O . LYS A 1 71 ? -19.065 -3.763 8.366 1.00 85.12 71 LYS A O 1
ATOM 562 N N . ASP A 1 72 ? -17.049 -2.761 8.395 1.00 83.25 72 ASP A N 1
ATOM 563 C CA . ASP A 1 72 ? -17.441 -1.656 9.262 1.00 83.25 72 ASP A CA 1
ATOM 564 C C . ASP A 1 72 ? -18.290 -0.659 8.452 1.00 83.25 72 ASP A C 1
ATOM 566 O O . ASP A 1 72 ? -17.759 0.014 7.561 1.00 83.25 72 ASP A O 1
ATOM 570 N N . PRO A 1 73 ? -19.605 -0.554 8.722 1.00 73.19 73 PRO A N 1
ATOM 571 C CA . PRO A 1 73 ? -20.483 0.353 7.991 1.00 73.19 73 PRO A CA 1
ATOM 572 C C . PRO A 1 73 ? -20.109 1.823 8.215 1.00 73.19 73 PRO A C 1
ATOM 574 O O . PRO A 1 73 ? -20.446 2.658 7.383 1.00 73.19 73 PRO A O 1
ATOM 577 N N . ASN A 1 74 ? -19.377 2.139 9.288 1.00 78.50 74 ASN A N 1
ATOM 578 C CA . ASN A 1 74 ? -18.932 3.495 9.590 1.00 78.50 74 ASN A CA 1
ATOM 579 C C . ASN A 1 74 ? -17.624 3.870 8.892 1.00 78.50 74 ASN A C 1
ATOM 581 O O . ASN A 1 74 ? -17.213 5.029 8.962 1.00 78.50 74 ASN A O 1
ATOM 585 N N . LEU A 1 75 ? -16.969 2.925 8.204 1.00 76.69 75 LEU A N 1
ATOM 586 C CA . LEU A 1 75 ? -15.672 3.171 7.576 1.00 76.69 75 LEU A CA 1
ATOM 587 C C . LEU A 1 75 ? -15.731 4.317 6.554 1.00 76.69 75 LEU A C 1
ATOM 589 O O . LEU A 1 75 ? -14.757 5.047 6.402 1.00 76.69 75 LEU A O 1
ATOM 593 N N . TYR A 1 76 ? -16.865 4.477 5.873 1.00 69.56 76 TYR A N 1
ATOM 594 C CA . TYR A 1 76 ? -17.064 5.488 4.831 1.00 69.56 76 TYR A CA 1
ATOM 595 C C . TYR A 1 76 ? -18.004 6.624 5.254 1.00 69.56 76 TYR A C 1
ATOM 597 O O . TYR A 1 76 ? -18.239 7.530 4.466 1.00 69.56 76 TYR A O 1
ATOM 605 N N . SER A 1 77 ? -18.525 6.604 6.484 1.00 63.16 77 SER A N 1
ATOM 606 C CA . SER A 1 77 ? -19.516 7.581 6.968 1.00 63.16 77 SER A CA 1
ATOM 607 C C . SER A 1 77 ? -18.909 8.922 7.401 1.00 63.16 77 SER A C 1
ATOM 609 O O . SER A 1 77 ? -19.640 9.822 7.797 1.00 63.16 77 SER A O 1
ATOM 611 N N . LEU A 1 78 ? -17.579 9.049 7.372 1.00 50.56 78 LEU A N 1
ATOM 612 C CA . LEU A 1 78 ? -16.825 10.222 7.838 1.00 50.56 78 LEU A CA 1
ATOM 613 C C . LEU A 1 78 ? -16.000 10.885 6.717 1.00 50.56 78 LEU A C 1
ATOM 615 O O . LEU A 1 78 ? -14.989 11.524 7.000 1.00 50.56 78 LEU A O 1
ATOM 619 N N . SER A 1 79 ? -16.363 10.677 5.448 1.00 47.03 79 SER A N 1
ATOM 620 C CA . SER A 1 79 ? -15.678 11.247 4.273 1.00 47.03 79 SER A CA 1
ATOM 621 C C . SER A 1 79 ? -16.608 12.130 3.460 1.00 47.03 79 SER A C 1
ATOM 623 O O . SER A 1 79 ? -17.757 11.693 3.243 1.00 47.03 79 SER A O 1
#

InterPro domains:
  IPR015422 Pyridoxal phosphate-dependent transferase, small domain [G3DSA:3.90.1150.10] (1-74)
  IPR015424 Pyridoxal phosphate-dependent transferase [SSF53383] (4-68)

Secondary structure (DSSP, 8-state):
--EEEE--SSSEEEEEESS-SHHHHHHHHHTT---EE-TTSTT--TTEEEEE---HHHHHHHHHHHHHHHH-TTTTTT-

Sequence (79 aa):
PCLQVHPGAANYRLLSCHHSLTPLQQSLARQGILVRDCRSFPGLDHHWLRIAVGRRRHNRRLVAAMAAGLKDPNLYSLS

pLDDT: mean 88.05, std 9.66, range [47.03, 95.5]